Protein AF-A0A364NSW5-F1 (afdb_monomer)

Radius of gyration: 17.76 Å; Cα contacts (8 Å, |Δi|>4): 47; chains: 1; bounding box: 35×28×64 Å

Mean predicted aligned error: 7.39 Å

Foldseek 3Di:
DDLLVVLLVLLVVLLVVLVVLLVCLVVVHDDDCPVSVVSVVVSVVSLVVDDPVSNVVCVVSVVVSVVSVVVSVVSCCVRPPVPPPPVVVPPPD

Secondary structure (DSSP, 8-state):
--HHHHHHHHHHHHHHHHHHHHHHHHTT-----HHHHHHHHHHHHHHHTS-HHHHHHTHHHHHHHHHHHHHHHHHHHHHH-----GGGSSS--

Nearest PDB structures (foldseek):
  3h3m-assembly1_B  TM=5.173E-01  e=4.272E+00  Bordetella bronchiseptica

Sequence (93 aa):
MTGTDSVRQELEKAVSLVGTARRLLATGTMVDLAALEGKVKGICRSVIDLGLEDGKTLRSDMEALIADLDLLAADIRYRYDPEPDRQALDSEH

Organism: NCBI:txid2053833

Solvent-accessible surface area (backbone atoms only — not comparable to full-atom values): 5520 Å² total; per-residue (Å²): 132,54,74,61,60,55,50,50,54,52,49,55,52,49,46,51,50,47,56,49,48,44,53,37,47,74,74,67,42,88,74,84,56,66,68,56,53,56,48,52,54,51,48,55,51,54,46,69,74,39,55,72,72,58,39,58,73,43,46,68,60,51,54,51,45,50,54,51,51,53,52,43,52,50,57,48,37,63,73,78,54,62,73,75,72,74,72,73,73,74,76,82,125

pLDDT: mean 86.82, std 13.35, range [46.72, 96.31]

Structure (mmCIF, N/CA/C/O backbone):
data_AF-A0A364NSW5-F1
#
_entry.id   AF-A0A364NSW5-F1
#
loop_
_atom_site.group_PDB
_atom_site.id
_atom_site.type_symbol
_atom_site.label_atom_id
_atom_site.label_alt_id
_atom_site.label_comp_id
_atom_site.label_asym_id
_atom_site.label_entity_id
_atom_site.label_seq_id
_atom_site.pdbx_PDB_ins_code
_atom_site.Cartn_x
_atom_site.Cartn_y
_atom_site.Cartn_z
_atom_site.occupancy
_atom_site.B_iso_or_equiv
_atom_site.auth_seq_id
_atom_site.auth_comp_id
_atom_site.auth_asym_id
_atom_site.auth_atom_id
_atom_site.pdbx_PDB_model_num
ATOM 1 N N . MET A 1 1 ? -4.119 -1.373 22.994 1.00 56.31 1 MET A N 1
ATOM 2 C CA . MET A 1 1 ? -3.913 -0.908 21.609 1.00 56.31 1 MET A CA 1
ATOM 3 C C . MET A 1 1 ? -5.292 -0.778 20.996 1.00 56.31 1 MET A C 1
ATOM 5 O O . MET A 1 1 ? -6.024 -1.761 21.035 1.00 56.31 1 MET A O 1
ATOM 9 N N . THR A 1 2 ? -5.705 0.427 20.599 1.00 74.12 2 THR A N 1
ATOM 10 C CA . THR A 1 2 ? -7.035 0.623 19.995 1.00 74.12 2 THR A CA 1
ATOM 11 C C . THR A 1 2 ? -7.044 0.078 18.562 1.00 74.12 2 THR A C 1
ATOM 13 O O . THR A 1 2 ? -5.977 -0.120 17.974 1.00 74.12 2 THR A O 1
ATOM 16 N N . GLY A 1 3 ? -8.227 -0.187 17.995 1.00 83.25 3 GLY A N 1
ATOM 17 C CA . GLY A 1 3 ? -8.344 -0.618 16.594 1.00 83.25 3 GLY A CA 1
ATOM 18 C C . GLY A 1 3 ? -7.687 0.383 15.639 1.00 83.25 3 GLY A C 1
ATOM 19 O O . GLY A 1 3 ? -6.929 -0.007 14.755 1.00 83.25 3 GLY A O 1
ATOM 20 N N . THR A 1 4 ? -7.871 1.676 15.904 1.00 90.56 4 THR A N 1
ATOM 21 C CA . THR A 1 4 ? -7.287 2.793 15.152 1.00 90.56 4 THR A CA 1
ATOM 22 C C . THR A 1 4 ? -5.755 2.782 15.167 1.00 90.56 4 THR A C 1
ATOM 24 O O . THR A 1 4 ? -5.136 2.904 14.110 1.00 90.56 4 THR A O 1
ATOM 27 N N . ASP A 1 5 ? -5.121 2.559 16.327 1.00 91.62 5 ASP A N 1
ATOM 28 C CA . ASP A 1 5 ? -3.650 2.488 16.430 1.00 91.62 5 ASP A CA 1
ATOM 29 C C . ASP A 1 5 ? -3.071 1.323 15.620 1.00 91.62 5 ASP A C 1
ATOM 31 O O . ASP A 1 5 ? -2.006 1.443 15.013 1.00 91.62 5 ASP A O 1
ATOM 35 N N . SER A 1 6 ? -3.780 0.189 15.597 1.00 91.81 6 SER A N 1
ATOM 36 C CA . SER A 1 6 ? -3.376 -0.967 14.799 1.00 91.81 6 SER A CA 1
ATOM 37 C C . SER A 1 6 ? -3.435 -0.652 13.306 1.00 91.81 6 SER A C 1
ATOM 39 O O . SER A 1 6 ? -2.514 -1.002 12.575 1.00 91.81 6 SER A O 1
ATOM 41 N N . VAL A 1 7 ? -4.493 0.020 12.842 1.00 94.06 7 VAL A N 1
ATOM 42 C CA . VAL A 1 7 ? -4.625 0.393 11.426 1.00 94.06 7 VAL A CA 1
ATOM 43 C C . VAL A 1 7 ? -3.563 1.413 11.020 1.00 94.06 7 VAL A C 1
ATOM 45 O O . VAL A 1 7 ? -2.974 1.266 9.950 1.00 94.06 7 VAL A O 1
ATOM 48 N N . ARG A 1 8 ? -3.244 2.382 11.887 1.00 94.62 8 ARG A N 1
ATOM 49 C CA . ARG A 1 8 ? -2.159 3.343 11.640 1.00 94.62 8 ARG A CA 1
ATOM 50 C C . ARG A 1 8 ? -0.810 2.649 11.438 1.00 94.62 8 ARG A C 1
ATOM 52 O O . ARG A 1 8 ? -0.128 2.922 10.457 1.00 94.62 8 ARG A O 1
ATOM 59 N N . GLN A 1 9 ? -0.455 1.686 12.289 1.00 94.25 9 GLN A N 1
ATOM 60 C CA . GLN A 1 9 ? 0.780 0.911 12.097 1.00 94.25 9 GLN A CA 1
ATOM 61 C C . GLN A 1 9 ? 0.778 0.124 10.783 1.00 94.25 9 GLN A C 1
ATOM 63 O O . GLN A 1 9 ? 1.814 -0.031 10.131 1.00 94.25 9 GLN A O 1
ATOM 68 N N . GLU A 1 10 ? -0.374 -0.409 10.376 1.00 94.62 10 GLU A N 1
ATOM 69 C CA . GLU A 1 10 ? -0.469 -1.123 9.109 1.00 94.62 10 GLU A CA 1
ATOM 70 C C . GLU A 1 10 ? -0.294 -0.187 7.903 1.00 94.62 10 GLU A C 1
ATOM 72 O O . GLU A 1 10 ? 0.401 -0.586 6.961 1.00 94.62 10 GLU A O 1
ATOM 77 N N . LEU A 1 11 ? -0.833 1.038 7.972 1.00 95.19 11 LEU A N 1
ATOM 78 C CA . LEU A 1 11 ? -0.630 2.121 7.000 1.00 95.19 11 LEU A CA 1
ATOM 79 C C . LEU A 1 11 ? 0.846 2.527 6.898 1.00 95.19 11 LEU A C 1
ATOM 81 O O . LEU A 1 11 ? 1.399 2.519 5.800 1.00 95.19 11 LEU A O 1
ATOM 85 N N . GLU A 1 12 ? 1.520 2.776 8.022 1.00 93.81 12 GLU A N 1
ATOM 86 C CA . GLU A 1 12 ? 2.952 3.123 8.054 1.00 93.81 12 GLU A CA 1
ATOM 87 C C . GLU A 1 12 ? 3.820 2.045 7.387 1.00 93.81 12 GLU A C 1
ATOM 89 O O . GLU A 1 12 ? 4.716 2.330 6.587 1.00 93.81 12 GLU A O 1
ATOM 94 N N . LYS A 1 13 ? 3.518 0.770 7.658 1.00 94.12 13 LYS A N 1
ATOM 95 C CA . LYS A 1 13 ? 4.187 -0.359 7.000 1.00 94.12 13 LYS A CA 1
ATOM 96 C C . LYS A 1 13 ? 3.916 -0.386 5.492 1.00 94.12 13 LYS A C 1
ATOM 98 O O . LYS A 1 13 ? 4.816 -0.739 4.735 1.00 94.12 13 LYS A O 1
ATOM 103 N N . ALA A 1 14 ? 2.702 -0.054 5.045 1.00 95.75 14 ALA A N 1
ATOM 104 C CA . ALA A 1 14 ? 2.382 0.004 3.618 1.00 95.75 14 ALA A CA 1
ATOM 105 C C . ALA A 1 14 ? 3.178 1.114 2.920 1.00 95.75 14 ALA A C 1
ATOM 107 O O . ALA A 1 14 ? 3.833 0.838 1.919 1.00 95.75 14 ALA A O 1
ATOM 108 N N . VAL A 1 15 ? 3.228 2.313 3.505 1.00 94.19 15 VAL A N 1
ATOM 109 C CA . VAL A 1 15 ? 4.057 3.432 3.022 1.00 94.19 15 VAL A CA 1
ATOM 110 C C . VAL A 1 15 ? 5.531 3.023 2.918 1.00 94.19 15 VAL A C 1
ATOM 112 O O . VAL A 1 15 ? 6.179 3.241 1.894 1.00 94.19 15 VAL A O 1
ATOM 115 N N . SER A 1 16 ? 6.065 2.339 3.935 1.00 93.50 16 SER A N 1
ATOM 116 C CA . SER A 1 16 ? 7.447 1.839 3.916 1.00 93.50 16 SER A CA 1
ATOM 117 C C . SER A 1 16 ? 7.710 0.829 2.786 1.00 93.50 16 SER A C 1
ATOM 119 O O . SER A 1 16 ? 8.748 0.903 2.114 1.00 93.50 16 SER A O 1
ATOM 121 N N . LEU A 1 17 ? 6.768 -0.088 2.535 1.00 95.00 17 LEU A N 1
ATOM 122 C CA . LEU A 1 17 ? 6.857 -1.044 1.428 1.00 95.00 17 LEU A CA 1
ATOM 123 C C . LEU A 1 17 ? 6.813 -0.343 0.072 1.00 95.00 17 LEU A C 1
ATOM 125 O O . LEU A 1 17 ? 7.624 -0.674 -0.792 1.00 95.00 17 LEU A O 1
ATOM 129 N N . VAL A 1 18 ? 5.935 0.648 -0.103 1.00 96.19 18 VAL A N 1
ATOM 130 C CA . VAL A 1 18 ? 5.873 1.448 -1.333 1.00 96.19 18 VAL A CA 1
ATOM 131 C C . VAL A 1 18 ? 7.195 2.177 -1.562 1.00 96.19 18 VAL A C 1
ATOM 133 O O . VAL A 1 18 ? 7.791 2.051 -2.631 1.00 96.19 18 VAL A O 1
ATOM 136 N N . GLY A 1 19 ? 7.721 2.863 -0.545 1.00 94.06 19 GLY A N 1
ATOM 137 C CA . GLY A 1 19 ? 9.014 3.544 -0.636 1.00 94.06 19 GLY A CA 1
ATOM 138 C C . GLY A 1 19 ? 10.167 2.597 -0.990 1.00 94.06 19 GLY A C 1
ATOM 139 O O . GLY A 1 19 ? 11.044 2.946 -1.781 1.00 94.06 19 GLY A O 1
ATOM 140 N N . THR A 1 20 ? 10.153 1.376 -0.453 1.00 94.31 20 THR A N 1
ATOM 141 C CA . THR A 1 20 ? 11.143 0.341 -0.785 1.00 94.31 20 THR A CA 1
ATOM 142 C C . THR A 1 20 ? 10.987 -0.144 -2.226 1.00 94.31 20 THR A C 1
ATOM 144 O O . THR A 1 20 ? 11.976 -0.192 -2.957 1.00 94.31 20 THR A O 1
ATOM 147 N N . ALA A 1 21 ? 9.759 -0.437 -2.663 1.00 94.38 21 ALA A N 1
ATOM 148 C CA . ALA A 1 21 ? 9.456 -0.860 -4.027 1.00 94.38 21 ALA A CA 1
ATOM 149 C C .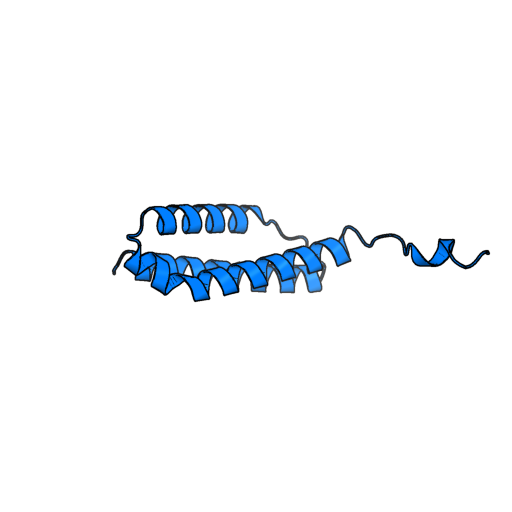 ALA A 1 21 ? 9.931 0.173 -5.056 1.00 94.38 21 ALA A C 1
ATOM 151 O O . ALA A 1 21 ? 10.625 -0.178 -6.007 1.00 94.38 21 ALA A O 1
ATOM 152 N N . ARG A 1 22 ? 9.651 1.458 -4.819 1.00 93.81 22 ARG A N 1
ATOM 153 C CA . ARG A 1 22 ? 10.092 2.556 -5.691 1.00 93.81 22 ARG A CA 1
ATOM 154 C C . ARG A 1 22 ? 11.614 2.640 -5.797 1.00 93.81 22 ARG A C 1
ATOM 156 O O . ARG A 1 22 ? 12.151 2.743 -6.897 1.00 93.81 22 ARG A O 1
ATOM 163 N N . ARG A 1 23 ? 12.335 2.526 -4.674 1.00 93.75 23 ARG A N 1
ATOM 164 C CA . ARG A 1 23 ? 13.812 2.512 -4.674 1.00 93.75 23 ARG A CA 1
ATOM 165 C C . ARG A 1 23 ? 14.374 1.330 -5.465 1.00 93.75 23 ARG A C 1
ATOM 167 O O . ARG A 1 23 ? 15.305 1.516 -6.241 1.00 93.75 23 ARG A O 1
ATOM 174 N N . LEU A 1 24 ? 13.804 0.139 -5.291 1.00 93.12 24 LEU A N 1
ATOM 175 C CA . LEU A 1 24 ? 14.218 -1.063 -6.020 1.00 93.12 24 LEU A CA 1
ATOM 176 C C . LEU A 1 24 ? 13.932 -0.946 -7.525 1.00 93.12 24 LEU A C 1
ATOM 178 O O . LEU A 1 24 ? 14.779 -1.297 -8.347 1.00 93.12 24 LEU A O 1
ATOM 182 N N . LEU A 1 25 ? 12.781 -0.388 -7.900 1.00 92.38 25 LEU A N 1
ATOM 183 C CA . LEU A 1 25 ? 12.459 -0.103 -9.299 1.00 92.38 25 LEU A CA 1
ATOM 184 C C . LEU A 1 25 ? 13.419 0.918 -9.914 1.00 92.38 25 LEU A C 1
ATOM 186 O O . LEU A 1 25 ? 13.832 0.744 -11.062 1.00 92.38 25 LEU A O 1
ATOM 190 N N . ALA A 1 26 ? 13.829 1.942 -9.161 1.00 90.25 26 ALA A N 1
ATOM 191 C CA . ALA A 1 26 ? 14.801 2.931 -9.624 1.00 90.25 26 ALA A CA 1
ATOM 192 C C . ALA A 1 26 ? 16.172 2.298 -9.931 1.00 90.25 26 ALA A C 1
ATOM 194 O O . ALA A 1 26 ? 16.815 2.672 -10.910 1.00 90.25 26 ALA A O 1
ATOM 195 N N . THR A 1 27 ? 16.592 1.282 -9.166 1.00 92.38 27 THR A N 1
ATOM 196 C CA . THR A 1 27 ? 17.829 0.520 -9.436 1.00 92.38 27 THR A CA 1
ATOM 197 C C . THR A 1 27 ? 17.672 -0.543 -10.524 1.00 92.38 27 THR A C 1
ATOM 199 O O . THR A 1 27 ? 18.641 -1.201 -10.887 1.00 92.38 27 THR A O 1
ATOM 202 N N . GLY A 1 28 ? 16.463 -0.726 -11.056 1.00 89.81 28 GLY A N 1
ATOM 203 C CA . GLY A 1 28 ? 16.152 -1.725 -12.073 1.00 89.81 28 GLY A CA 1
ATOM 204 C C . GLY A 1 28 ? 15.911 -3.134 -11.591 1.00 89.81 28 GLY A C 1
ATOM 205 O O . GLY A 1 28 ? 15.873 -4.063 -12.395 1.00 89.81 28 GLY A O 1
ATOM 206 N N . THR A 1 29 ? 15.677 -3.277 -10.296 1.00 92.31 29 THR A N 1
ATOM 207 C CA . THR A 1 29 ? 15.259 -4.531 -9.695 1.00 92.31 29 THR A CA 1
ATOM 208 C C . THR A 1 29 ? 13.778 -4.760 -9.993 1.00 92.31 29 THR A C 1
ATOM 210 O O . THR A 1 29 ? 12.956 -3.859 -9.817 1.00 92.31 29 THR A O 1
ATOM 213 N N . MET A 1 30 ? 13.419 -5.972 -10.428 1.00 88.25 30 MET A N 1
ATOM 214 C CA . MET A 1 30 ? 12.014 -6.381 -10.485 1.00 88.25 30 MET A CA 1
ATOM 215 C C . MET A 1 30 ? 11.453 -6.490 -9.068 1.00 88.25 30 MET A C 1
ATOM 217 O O . MET A 1 30 ? 12.101 -7.041 -8.178 1.00 88.25 30 MET A O 1
ATOM 221 N N . VAL A 1 31 ? 10.244 -5.977 -8.867 1.00 89.75 31 VAL A N 1
ATOM 222 C CA . VAL A 1 31 ? 9.580 -5.970 -7.563 1.00 89.75 31 VAL A CA 1
ATOM 223 C C . VAL A 1 31 ? 8.284 -6.757 -7.662 1.00 89.75 31 VAL A C 1
ATOM 225 O O . VAL A 1 31 ? 7.459 -6.483 -8.529 1.00 89.75 31 VAL A O 1
ATOM 228 N N . ASP A 1 32 ? 8.103 -7.715 -6.755 1.00 90.50 32 ASP A N 1
ATOM 229 C CA . ASP A 1 32 ? 6.816 -8.371 -6.538 1.00 90.50 32 ASP A CA 1
ATOM 230 C C . ASP A 1 32 ? 5.942 -7.496 -5.627 1.00 90.50 32 ASP A C 1
ATOM 232 O O . ASP A 1 32 ? 6.317 -7.172 -4.497 1.00 90.50 32 ASP A O 1
ATOM 236 N N . LEU A 1 33 ? 4.774 -7.100 -6.133 1.00 9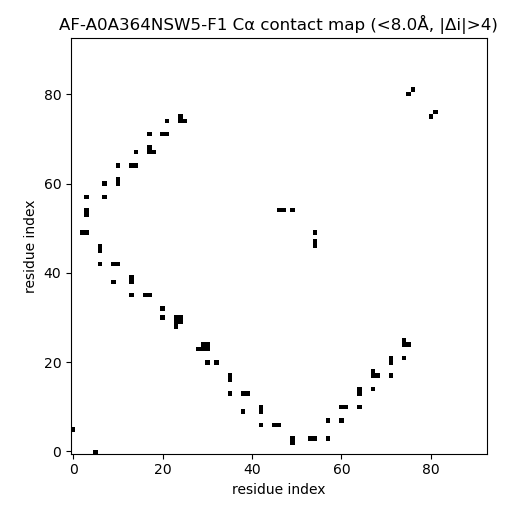2.62 33 LEU A N 1
ATOM 237 C CA . LEU A 1 33 ? 3.823 -6.241 -5.430 1.00 92.62 33 LEU A CA 1
ATOM 238 C C . LEU A 1 33 ? 2.700 -7.025 -4.738 1.00 92.62 33 LEU A C 1
ATOM 240 O O . LEU A 1 33 ? 1.866 -6.406 -4.078 1.00 92.62 33 LEU A O 1
ATOM 244 N N . ALA A 1 34 ? 2.685 -8.361 -4.808 1.00 93.50 34 ALA A N 1
ATOM 245 C CA . ALA A 1 34 ? 1.639 -9.179 -4.189 1.00 93.50 34 ALA A CA 1
ATOM 246 C C . ALA A 1 34 ? 1.529 -8.939 -2.672 1.00 93.50 34 ALA A C 1
ATOM 248 O O . ALA A 1 34 ? 0.431 -8.846 -2.117 1.00 93.50 34 ALA A O 1
ATOM 249 N N . ALA A 1 35 ? 2.668 -8.768 -1.991 1.00 90.19 35 ALA A N 1
ATOM 250 C CA . ALA A 1 35 ? 2.698 -8.453 -0.563 1.00 90.19 35 ALA A CA 1
ATOM 251 C C . ALA A 1 35 ? 2.094 -7.071 -0.251 1.00 90.19 35 ALA A C 1
ATOM 253 O O . ALA A 1 35 ? 1.375 -6.915 0.740 1.00 90.19 35 ALA A O 1
ATOM 254 N N . LEU A 1 36 ? 2.354 -6.075 -1.104 1.00 93.25 36 LEU A N 1
ATOM 255 C CA . LEU A 1 36 ? 1.783 -4.735 -0.976 1.00 93.25 36 LEU A CA 1
ATOM 256 C C . LEU A 1 36 ? 0.269 -4.765 -1.217 1.00 93.25 36 LEU A C 1
ATOM 258 O O . LEU A 1 36 ? -0.486 -4.214 -0.419 1.00 93.25 36 LEU A O 1
ATOM 262 N N . GLU A 1 37 ? -0.182 -5.461 -2.260 1.00 94.44 37 GLU A N 1
ATOM 263 C CA . GLU A 1 37 ? -1.604 -5.623 -2.571 1.00 94.44 37 GLU A CA 1
ATOM 264 C C . GLU A 1 37 ? -2.367 -6.266 -1.403 1.00 94.44 37 GLU A C 1
ATOM 266 O O . GLU A 1 37 ? -3.397 -5.748 -0.962 1.00 94.44 37 GLU A O 1
ATOM 271 N N . GLY A 1 38 ? -1.842 -7.369 -0.857 1.00 94.50 38 GLY A N 1
ATOM 272 C CA . GLY A 1 38 ? -2.438 -8.042 0.298 1.00 94.50 38 GLY A CA 1
ATOM 273 C C . GLY A 1 38 ? -2.538 -7.124 1.518 1.00 94.50 38 GLY A C 1
ATOM 274 O O . GLY A 1 38 ? -3.554 -7.114 2.218 1.00 94.50 38 GLY A O 1
ATOM 275 N N . LYS A 1 39 ? -1.517 -6.293 1.736 1.00 93.50 39 LYS A N 1
ATOM 276 C CA . LYS A 1 39 ? -1.476 -5.340 2.843 1.00 93.50 39 LYS A CA 1
ATOM 277 C C . LYS A 1 39 ? -2.490 -4.208 2.687 1.00 93.50 39 LYS A C 1
ATOM 279 O O . LYS A 1 39 ? -3.207 -3.914 3.641 1.00 93.50 39 LYS A O 1
ATOM 284 N N . VAL A 1 40 ? -2.604 -3.624 1.494 1.00 95.25 40 VAL A N 1
ATOM 285 C CA . VAL A 1 40 ? -3.608 -2.588 1.193 1.00 95.25 40 VAL A CA 1
ATOM 286 C C . VAL A 1 40 ? -5.022 -3.142 1.373 1.00 95.25 40 VAL A C 1
ATOM 288 O O . VAL A 1 40 ? -5.835 -2.522 2.054 1.00 95.25 40 VAL A O 1
ATOM 291 N N . LYS A 1 41 ? -5.302 -4.354 0.871 1.00 95.25 41 LYS A N 1
ATOM 292 C CA . LYS A 1 41 ? -6.592 -5.035 1.088 1.00 95.25 41 LYS A CA 1
ATOM 293 C C . LYS A 1 41 ? -6.915 -5.205 2.574 1.00 95.25 41 LYS A C 1
ATOM 295 O O . LYS A 1 41 ? -8.048 -4.951 2.987 1.00 95.25 41 LYS A O 1
ATOM 300 N N . 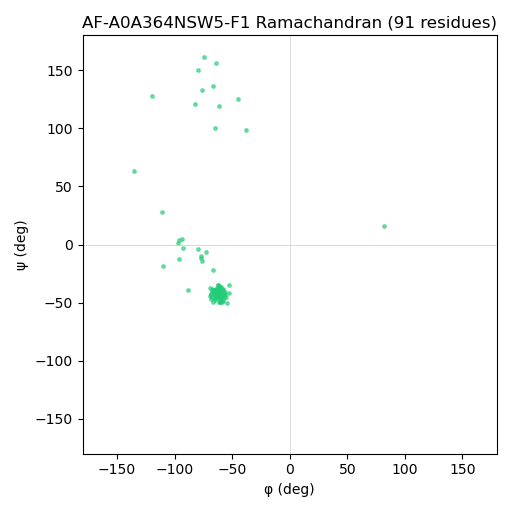GLY A 1 42 ? -5.927 -5.610 3.374 1.00 94.69 42 GLY A N 1
ATOM 301 C CA . GLY A 1 42 ? -6.066 -5.737 4.825 1.00 94.69 42 GLY A CA 1
ATOM 302 C C . GLY A 1 42 ? -6.410 -4.409 5.501 1.00 94.69 42 GLY A C 1
ATOM 303 O O . GLY A 1 42 ? -7.338 -4.355 6.302 1.00 94.69 42 GLY A O 1
ATOM 304 N N . ILE A 1 43 ? -5.720 -3.326 5.131 1.00 94.50 43 ILE A N 1
ATOM 305 C CA . ILE A 1 43 ? -5.986 -1.977 5.650 1.00 94.50 43 ILE A CA 1
ATOM 306 C C . ILE A 1 43 ? -7.401 -1.522 5.292 1.00 94.50 43 ILE A C 1
ATOM 308 O O . ILE A 1 43 ? -8.136 -1.104 6.181 1.00 94.50 43 ILE A O 1
ATOM 312 N N . CYS A 1 44 ? -7.811 -1.642 4.023 1.00 93.31 44 CYS A N 1
ATOM 313 C CA . CYS A 1 44 ? -9.151 -1.246 3.586 1.00 93.31 44 CYS A CA 1
ATOM 314 C C . CYS A 1 44 ? -10.242 -1.957 4.391 1.00 93.31 44 CYS A C 1
ATOM 316 O O . CYS A 1 44 ? -11.203 -1.320 4.814 1.00 93.31 44 CYS A O 1
ATOM 318 N N . ARG A 1 45 ? -10.078 -3.260 4.643 1.00 92.94 45 ARG A N 1
ATOM 319 C CA . ARG A 1 45 ? -11.028 -4.023 5.454 1.00 92.94 45 ARG A CA 1
ATOM 320 C C . ARG A 1 45 ? -11.061 -3.540 6.901 1.00 92.94 45 ARG A C 1
ATOM 322 O O . ARG A 1 45 ? -12.137 -3.259 7.409 1.00 92.94 45 ARG A O 1
ATOM 329 N N . SER A 1 46 ? -9.898 -3.361 7.521 1.00 92.81 46 SER A N 1
ATOM 330 C CA . SER A 1 46 ? -9.822 -2.869 8.896 1.00 92.81 46 SER A CA 1
ATOM 331 C C . SER A 1 46 ? -10.415 -1.467 9.053 1.00 92.81 46 SER A C 1
ATOM 333 O O . SER A 1 46 ? -11.045 -1.203 10.065 1.00 92.81 46 SER A O 1
ATOM 335 N N . VAL A 1 47 ? -10.256 -0.577 8.064 1.00 91.19 47 VAL A N 1
ATOM 336 C CA . VAL A 1 47 ? -10.868 0.765 8.079 1.00 91.19 47 VAL A CA 1
ATOM 337 C C . VAL A 1 47 ? -12.391 0.696 7.970 1.00 91.19 47 VAL A C 1
ATOM 339 O O . VAL A 1 47 ? -13.071 1.449 8.657 1.00 91.19 47 VAL A O 1
ATOM 342 N N . ILE A 1 48 ? -12.935 -0.199 7.139 1.00 89.81 48 ILE A N 1
ATOM 343 C CA . ILE A 1 48 ? -14.391 -0.408 7.027 1.00 89.81 48 ILE A CA 1
ATOM 344 C C . ILE A 1 48 ? -14.979 -0.905 8.353 1.00 89.81 48 ILE A C 1
ATOM 346 O O . ILE A 1 48 ? -16.093 -0.526 8.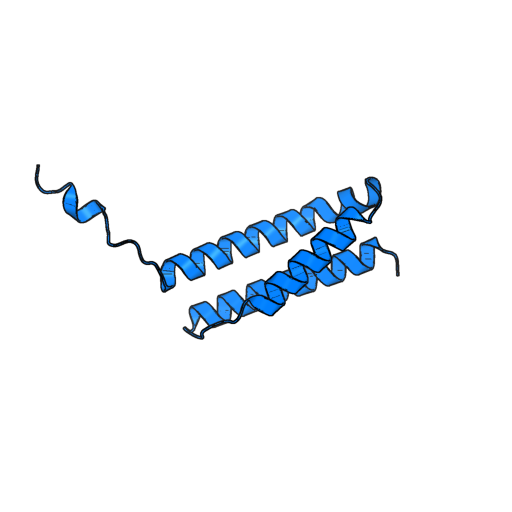709 1.00 89.81 48 ILE A O 1
ATOM 350 N N . ASP A 1 49 ? -14.220 -1.722 9.084 1.00 90.69 49 ASP A N 1
ATOM 351 C CA . ASP A 1 49 ? -14.625 -2.259 10.383 1.00 90.69 49 ASP A CA 1
ATOM 352 C C . ASP A 1 49 ? -14.499 -1.222 11.527 1.00 90.69 49 ASP A C 1
ATOM 354 O O . ASP A 1 49 ? -14.988 -1.464 12.634 1.00 90.69 49 ASP A O 1
ATOM 358 N N . LEU A 1 50 ? -13.873 -0.059 11.286 1.00 89.62 50 LEU A N 1
ATOM 359 C CA . LEU A 1 50 ? -13.816 1.044 12.249 1.00 89.62 50 LEU A CA 1
ATOM 360 C C . LEU A 1 50 ? -15.111 1.867 12.248 1.00 89.62 50 LEU A C 1
ATOM 362 O O . LEU A 1 50 ? -15.784 2.049 11.235 1.00 89.62 50 LEU A O 1
ATOM 366 N N . GLY A 1 51 ? -15.430 2.451 13.405 1.00 87.12 51 GLY A N 1
ATOM 367 C CA . GLY A 1 51 ? -16.475 3.467 13.495 1.00 87.12 51 GLY A CA 1
ATOM 368 C C . GLY A 1 51 ? -16.117 4.727 12.697 1.00 87.12 51 GLY A C 1
ATOM 369 O O . GLY A 1 51 ? -14.945 5.040 12.487 1.00 87.12 51 GLY A O 1
ATOM 370 N N . LEU A 1 52 ? -17.134 5.495 12.289 1.00 87.44 52 LEU A N 1
ATOM 371 C CA . LEU A 1 52 ? -16.969 6.702 11.465 1.00 87.44 52 LEU A CA 1
ATOM 372 C C . LEU A 1 52 ? -15.959 7.706 12.049 1.00 87.44 52 LEU A C 1
ATOM 374 O O . LEU A 1 52 ? -15.172 8.287 11.304 1.00 87.44 52 LEU A O 1
ATOM 378 N N . GLU A 1 53 ? -15.992 7.926 13.364 1.00 89.12 53 GLU A N 1
ATOM 379 C CA . GLU A 1 53 ? -15.109 8.890 14.029 1.00 89.12 53 GLU A CA 1
ATOM 380 C C . GLU A 1 53 ? -13.649 8.428 14.013 1.00 89.12 53 GLU A C 1
ATOM 382 O O . GLU A 1 53 ? -12.772 9.213 13.664 1.00 89.12 53 GLU A O 1
ATOM 387 N N . ASP A 1 54 ? -13.394 7.144 14.269 1.00 88.69 54 ASP A N 1
ATOM 388 C CA . ASP A 1 54 ? -12.056 6.556 14.176 1.00 88.69 54 ASP A CA 1
ATOM 389 C C . ASP A 1 54 ? -11.525 6.595 12.740 1.00 88.69 54 ASP A C 1
ATOM 391 O O . ASP A 1 54 ? -10.404 7.049 12.501 1.00 88.69 54 ASP A O 1
ATOM 395 N N . GLY A 1 55 ? -12.352 6.208 11.764 1.00 87.75 55 GLY A N 1
ATOM 396 C CA . GLY A 1 55 ? -11.990 6.239 10.347 1.00 87.75 55 GLY A CA 1
ATOM 397 C C . GLY A 1 55 ? -11.642 7.645 9.847 1.00 87.75 55 GLY A C 1
ATOM 398 O O . GLY A 1 55 ? -10.700 7.811 9.072 1.00 87.75 55 GLY A O 1
ATOM 399 N N . LYS A 1 56 ? -12.333 8.689 10.333 1.00 91.38 56 LYS A N 1
ATOM 400 C CA . LYS A 1 56 ? -12.005 10.087 9.994 1.00 91.38 56 LYS A CA 1
ATOM 401 C C . LYS A 1 56 ? -10.588 10.468 10.413 1.00 91.38 56 LYS A C 1
ATOM 403 O O . LYS A 1 56 ? -9.938 11.205 9.675 1.00 91.38 56 LYS A O 1
ATOM 408 N N . THR A 1 57 ? -10.104 9.9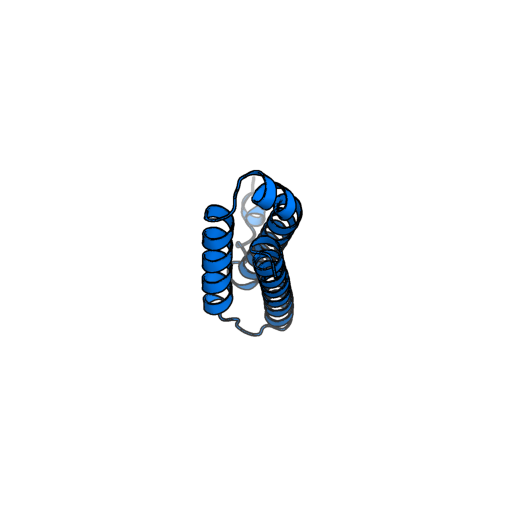67 11.551 1.00 93.44 57 THR A N 1
ATOM 409 C CA . THR A 1 57 ? -8.745 10.280 12.028 1.00 93.44 57 THR A CA 1
ATOM 410 C C . THR A 1 57 ? -7.647 9.705 11.134 1.00 93.44 57 THR A C 1
ATOM 412 O O . THR A 1 57 ? -6.542 10.236 11.123 1.00 93.44 57 THR A O 1
ATOM 415 N N . LEU A 1 58 ? -7.956 8.667 10.351 1.00 93.88 58 LEU A N 1
ATOM 416 C CA . LEU A 1 58 ? -7.017 7.994 9.449 1.00 93.88 58 LEU A CA 1
ATOM 417 C C . LEU A 1 58 ? -7.033 8.560 8.024 1.00 93.88 58 LEU A C 1
ATOM 419 O O . LEU A 1 58 ? -6.259 8.115 7.180 1.00 93.88 58 LEU A O 1
ATOM 423 N N . ARG A 1 59 ? -7.906 9.532 7.729 1.00 92.94 59 ARG A N 1
ATOM 424 C CA . ARG A 1 59 ? -8.077 10.074 6.372 1.00 92.94 59 ARG A CA 1
ATOM 425 C C . ARG A 1 59 ? -6.762 10.573 5.777 1.00 92.94 59 ARG A C 1
ATOM 427 O O . ARG A 1 59 ? -6.423 10.179 4.668 1.00 92.94 59 ARG A O 1
ATOM 434 N N . SER A 1 60 ? -6.031 11.400 6.523 1.00 93.19 60 SER A N 1
ATOM 435 C CA . SER A 1 60 ? -4.764 11.968 6.049 1.00 93.19 60 SER A CA 1
ATOM 436 C C . SER A 1 60 ? -3.724 10.880 5.765 1.00 93.19 60 SER A C 1
ATOM 438 O O . SER A 1 60 ? -2.985 10.982 4.791 1.00 93.19 60 SER A O 1
ATOM 440 N N . ASP A 1 61 ? -3.687 9.827 6.587 1.00 93.25 61 ASP A N 1
ATOM 441 C CA . ASP A 1 61 ? -2.763 8.703 6.410 1.00 93.25 61 ASP A CA 1
ATOM 442 C C . ASP A 1 61 ? -3.128 7.878 5.159 1.00 93.25 61 ASP A C 1
ATOM 444 O O . ASP A 1 61 ? -2.253 7.434 4.416 1.00 93.25 61 ASP A O 1
ATOM 448 N N . MET A 1 62 ? -4.427 7.704 4.881 1.00 94.44 62 MET A N 1
ATOM 449 C CA . MET A 1 62 ? -4.901 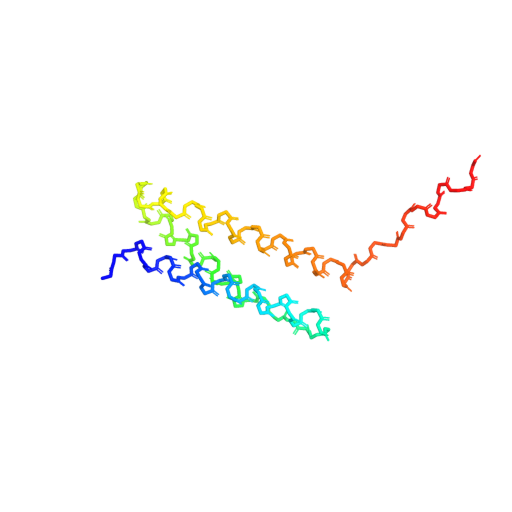7.043 3.661 1.00 94.44 62 MET A CA 1
ATOM 450 C C . MET A 1 62 ? -4.616 7.860 2.399 1.00 94.44 62 MET A C 1
ATOM 452 O O . MET A 1 62 ? -4.189 7.292 1.398 1.00 94.44 62 MET A O 1
ATOM 456 N N . GLU A 1 63 ? -4.834 9.174 2.439 1.00 95.19 63 GLU A N 1
ATOM 457 C CA . GLU A 1 63 ? -4.522 10.078 1.325 1.00 95.19 63 GLU A CA 1
ATOM 458 C C . GLU A 1 63 ? -3.025 10.043 0.988 1.00 95.19 63 GLU A C 1
ATOM 460 O O . GLU A 1 63 ? -2.662 9.959 -0.186 1.00 95.19 63 GLU A O 1
ATOM 465 N N . ALA A 1 64 ? -2.158 10.013 2.006 1.00 93.88 64 ALA A N 1
ATOM 466 C CA . ALA A 1 64 ? -0.717 9.861 1.817 1.00 93.88 64 ALA A CA 1
ATOM 467 C C . ALA A 1 64 ? -0.357 8.523 1.148 1.00 93.88 64 ALA A C 1
ATOM 469 O O . ALA A 1 64 ? 0.405 8.504 0.182 1.00 93.88 64 ALA A O 1
ATOM 470 N N . LEU A 1 65 ? -0.950 7.411 1.602 1.00 95.00 65 LEU A N 1
ATOM 471 C CA . LEU A 1 65 ? -0.721 6.102 0.984 1.00 95.00 65 LEU A CA 1
ATOM 472 C C . LEU A 1 65 ? -1.185 6.064 -0.481 1.00 95.00 65 LEU A C 1
ATOM 474 O O . LEU A 1 65 ? -0.501 5.476 -1.315 1.00 95.00 65 LEU A O 1
ATOM 478 N N . ILE A 1 66 ? -2.324 6.682 -0.808 1.00 96.00 66 ILE A N 1
ATOM 479 C CA . ILE A 1 66 ? -2.815 6.777 -2.192 1.00 96.00 66 ILE A CA 1
ATOM 480 C C . ILE A 1 66 ? -1.804 7.533 -3.060 1.00 96.00 66 ILE A C 1
ATOM 482 O O . ILE A 1 66 ? -1.411 7.025 -4.108 1.00 96.00 66 ILE A O 1
ATOM 486 N N . ALA A 1 67 ? -1.324 8.691 -2.598 1.00 95.50 67 ALA A N 1
ATOM 487 C CA . ALA A 1 67 ? -0.331 9.473 -3.330 1.00 95.50 67 ALA A CA 1
ATOM 488 C C . ALA A 1 67 ? 0.968 8.681 -3.577 1.00 95.50 67 ALA A C 1
ATOM 490 O O . ALA A 1 67 ? 1.518 8.709 -4.678 1.00 95.50 67 ALA A O 1
ATOM 491 N N . ASP A 1 68 ? 1.440 7.924 -2.585 1.00 94.44 68 ASP A N 1
ATOM 492 C CA . ASP A 1 68 ? 2.620 7.069 -2.739 1.00 94.44 68 ASP A CA 1
ATOM 493 C C . ASP A 1 68 ? 2.398 5.928 -3.747 1.00 94.44 68 ASP A C 1
ATOM 495 O O . ASP A 1 68 ? 3.300 5.610 -4.531 1.00 94.44 68 ASP A O 1
ATOM 499 N N . LEU A 1 69 ? 1.207 5.320 -3.756 1.00 96.31 69 LEU A N 1
ATOM 500 C CA . LEU A 1 69 ? 0.829 4.287 -4.726 1.00 96.31 69 LEU A CA 1
ATOM 501 C C . LEU A 1 69 ? 0.747 4.844 -6.153 1.00 96.31 69 LEU A C 1
ATOM 503 O O . LEU A 1 69 ? 1.203 4.178 -7.084 1.00 96.31 69 LEU A O 1
ATOM 507 N N . ASP A 1 70 ? 0.232 6.061 -6.331 1.00 96.31 70 ASP A N 1
ATOM 508 C CA . ASP A 1 70 ? 0.190 6.734 -7.633 1.00 96.31 70 ASP A CA 1
ATOM 509 C C . ASP A 1 70 ? 1.599 7.016 -8.168 1.00 96.31 70 ASP A C 1
ATOM 511 O O . ASP A 1 70 ? 1.883 6.779 -9.346 1.00 96.31 70 ASP A O 1
ATOM 515 N N . LEU A 1 71 ? 2.514 7.451 -7.296 1.00 94.56 71 LEU A N 1
ATOM 516 C CA . LEU A 1 71 ? 3.921 7.627 -7.655 1.00 94.56 71 LEU A CA 1
ATOM 517 C C . LEU A 1 71 ? 4.579 6.297 -8.042 1.00 94.56 71 LEU A C 1
ATOM 519 O O . LEU A 1 71 ? 5.294 6.237 -9.039 1.00 94.56 71 LEU A O 1
ATOM 523 N N . LEU A 1 72 ? 4.312 5.219 -7.300 1.00 94.81 72 LEU A N 1
ATOM 524 C CA . LEU A 1 72 ? 4.794 3.884 -7.658 1.00 94.81 72 LEU A CA 1
ATOM 525 C C . LEU A 1 72 ? 4.250 3.433 -9.022 1.00 94.81 72 LEU A C 1
ATOM 527 O O . LEU A 1 72 ? 5.002 2.897 -9.834 1.00 94.81 72 LEU A O 1
ATOM 531 N N . ALA A 1 73 ? 2.967 3.666 -9.301 1.00 93.94 73 ALA A N 1
ATOM 532 C CA . ALA A 1 73 ? 2.370 3.343 -10.593 1.00 93.94 73 ALA A CA 1
ATOM 533 C C . ALA A 1 73 ? 3.020 4.136 -11.740 1.00 93.94 73 ALA A C 1
ATOM 535 O O . ALA A 1 73 ? 3.270 3.572 -12.806 1.00 93.94 73 ALA A O 1
ATOM 536 N N . ALA A 1 74 ? 3.332 5.417 -11.524 1.00 93.25 74 ALA A N 1
ATOM 537 C CA . ALA A 1 74 ? 4.065 6.234 -12.489 1.00 93.25 74 ALA A CA 1
ATOM 538 C C . ALA A 1 74 ? 5.484 5.693 -12.743 1.00 93.25 74 ALA A C 1
ATOM 540 O O . ALA A 1 74 ? 5.872 5.542 -13.902 1.00 93.25 74 ALA A O 1
ATOM 541 N N . ASP A 1 75 ? 6.217 5.319 -11.687 1.00 91.94 75 ASP A N 1
ATOM 542 C CA . ASP A 1 75 ? 7.562 4.731 -11.789 1.00 91.94 75 ASP A CA 1
ATOM 543 C C . ASP A 1 75 ? 7.548 3.406 -12.584 1.00 91.94 75 ASP A C 1
ATOM 545 O O . ASP A 1 75 ? 8.449 3.138 -13.384 1.00 91.94 75 ASP A O 1
ATOM 549 N N . ILE A 1 76 ? 6.508 2.581 -12.405 1.00 91.94 76 ILE A N 1
ATOM 550 C CA . ILE A 1 76 ? 6.309 1.333 -13.161 1.00 91.94 76 ILE A CA 1
ATOM 551 C C . ILE A 1 76 ? 6.042 1.630 -14.638 1.00 91.94 76 ILE A C 1
ATOM 553 O O . ILE A 1 76 ? 6.699 1.037 -15.495 1.00 91.94 76 ILE A O 1
ATOM 557 N N . ARG A 1 77 ? 5.111 2.545 -14.948 1.00 90.06 77 ARG A N 1
ATOM 558 C CA . ARG A 1 77 ? 4.788 2.918 -16.338 1.00 90.06 77 ARG A CA 1
ATOM 559 C C . ARG A 1 77 ? 6.016 3.448 -17.061 1.00 90.06 77 ARG A C 1
ATOM 561 O O . ARG A 1 77 ? 6.368 2.915 -18.102 1.00 90.06 77 ARG A O 1
ATOM 568 N N . TYR A 1 78 ? 6.734 4.393 -16.456 1.00 87.00 78 TYR A N 1
ATOM 569 C CA . TYR A 1 78 ? 7.957 4.954 -17.033 1.00 87.00 78 TYR A CA 1
ATOM 570 C C . TYR A 1 78 ? 8.981 3.878 -17.426 1.00 87.00 78 TYR A C 1
ATOM 572 O O . TYR A 1 78 ? 9.695 4.017 -18.416 1.00 87.00 78 TYR A O 1
ATOM 580 N N . ARG A 1 79 ? 9.060 2.792 -16.649 1.00 81.94 79 ARG A N 1
ATOM 581 C CA . ARG A 1 79 ? 10.058 1.744 -16.852 1.00 81.94 79 ARG A CA 1
ATOM 582 C C . ARG A 1 79 ? 9.623 0.641 -17.819 1.00 81.94 79 ARG A C 1
ATOM 584 O O . ARG A 1 79 ? 10.468 0.135 -18.553 1.00 81.94 79 ARG A O 1
ATOM 591 N N . TYR A 1 80 ? 8.361 0.221 -17.769 1.00 80.19 80 TYR A N 1
ATOM 592 C CA . TYR A 1 80 ? 7.874 -0.966 -18.487 1.00 80.19 80 TYR A CA 1
ATOM 593 C C . TYR A 1 80 ? 6.944 -0.651 -19.658 1.00 80.19 80 TYR A C 1
ATOM 595 O O . TYR A 1 80 ? 6.773 -1.503 -20.525 1.00 80.19 80 TYR A O 1
ATOM 603 N N . ASP A 1 81 ? 6.376 0.550 -19.692 1.00 70.62 81 ASP A N 1
ATOM 604 C 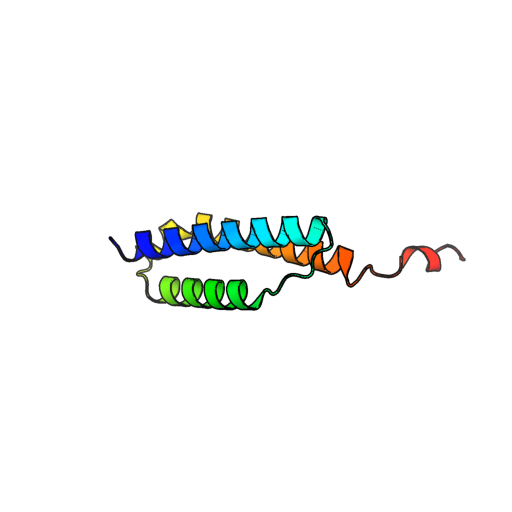CA . ASP A 1 81 ? 5.537 1.048 -20.778 1.00 70.62 81 ASP A CA 1
ATOM 605 C C . ASP A 1 81 ? 5.944 2.491 -21.115 1.00 70.62 81 ASP A C 1
ATOM 607 O O . ASP A 1 81 ? 5.185 3.435 -20.870 1.00 70.62 81 ASP A O 1
ATOM 611 N N . PRO A 1 82 ? 7.190 2.707 -21.589 1.00 62.03 82 PRO A N 1
ATOM 612 C CA . PRO A 1 82 ? 7.543 3.991 -22.155 1.00 62.03 82 PRO A CA 1
ATOM 613 C C . PRO A 1 82 ? 6.692 4.139 -23.414 1.00 62.03 82 PRO A C 1
ATOM 615 O O . PRO A 1 82 ? 6.996 3.514 -24.432 1.00 62.03 82 PRO A O 1
ATOM 618 N N . GLU A 1 83 ? 5.597 4.902 -23.334 1.00 60.97 83 GLU A N 1
ATOM 619 C CA . GLU A 1 83 ? 4.817 5.253 -24.519 1.00 60.97 83 GLU A CA 1
ATOM 620 C C . GLU A 1 83 ? 5.804 5.662 -25.623 1.00 60.97 83 GLU A C 1
ATOM 622 O O . GLU A 1 83 ? 6.664 6.520 -25.382 1.00 60.97 83 GLU A O 1
ATOM 627 N N . PRO A 1 84 ? 5.748 5.041 -26.815 1.00 54.34 84 PRO A N 1
ATOM 628 C CA . PRO A 1 84 ? 6.543 5.514 -27.927 1.00 54.34 84 PRO A CA 1
ATOM 629 C C . PRO A 1 84 ? 6.076 6.935 -28.210 1.00 54.34 84 PRO A C 1
ATOM 631 O O . PRO A 1 84 ? 4.896 7.161 -28.472 1.00 54.34 84 PRO A O 1
ATOM 634 N N . ASP A 1 85 ? 7.011 7.870 -28.079 1.00 57.66 85 ASP A N 1
ATOM 635 C CA . ASP A 1 85 ? 6.834 9.305 -28.242 1.00 57.66 85 ASP A CA 1
ATOM 636 C C . ASP A 1 85 ? 5.869 9.639 -29.395 1.00 57.66 85 ASP A C 1
ATOM 638 O O . ASP A 1 85 ? 6.220 9.606 -30.578 1.00 57.66 85 ASP A O 1
ATOM 642 N N . ARG A 1 86 ? 4.606 9.921 -29.050 1.00 54.69 86 ARG A N 1
ATOM 643 C CA . ARG A 1 86 ? 3.541 10.205 -30.021 1.00 54.69 86 ARG A CA 1
ATOM 644 C C . ARG A 1 86 ? 3.719 11.585 -30.666 1.00 54.69 86 ARG A C 1
ATOM 646 O O . ARG A 1 86 ? 3.011 11.886 -31.621 1.00 54.69 86 ARG A O 1
ATOM 653 N N . GLN A 1 87 ? 4.683 12.392 -30.200 1.00 55.09 87 GLN A N 1
ATOM 654 C CA . GLN A 1 87 ? 5.011 13.707 -30.764 1.00 55.09 87 GLN A CA 1
ATOM 655 C C . GLN A 1 87 ? 5.823 13.629 -32.069 1.00 55.09 87 GLN A C 1
ATOM 657 O O . GLN A 1 87 ? 5.910 14.624 -32.786 1.00 55.09 87 GLN A O 1
ATOM 662 N N . ALA A 1 88 ? 6.360 12.460 -32.443 1.00 54.56 88 ALA A N 1
ATOM 663 C CA . ALA A 1 88 ? 7.090 12.295 -33.705 1.00 54.56 88 ALA A CA 1
ATOM 664 C C . ALA A 1 88 ? 6.187 12.223 -34.957 1.00 54.56 88 ALA A C 1
ATOM 666 O O . ALA A 1 88 ? 6.692 12.350 -36.068 1.00 54.56 88 ALA A O 1
ATOM 667 N N . LEU A 1 89 ? 4.869 12.028 -34.804 1.00 54.69 89 LEU A N 1
ATOM 668 C CA . LEU A 1 89 ? 3.935 11.855 -35.932 1.00 54.69 89 LEU A CA 1
ATOM 669 C C . LEU A 1 89 ? 3.215 13.146 -36.360 1.00 54.69 89 LEU A C 1
ATOM 671 O O . LEU A 1 89 ? 2.652 13.182 -37.449 1.00 54.69 89 LEU A O 1
ATOM 675 N N . ASP A 1 90 ? 3.278 14.212 -35.556 1.00 51.34 90 ASP A N 1
ATOM 676 C CA . ASP A 1 90 ? 2.617 15.495 -35.854 1.00 51.34 90 ASP A CA 1
ATOM 677 C C . ASP A 1 90 ? 3.559 16.525 -36.519 1.00 51.34 90 ASP A C 1
ATOM 679 O O . ASP A 1 90 ? 3.162 17.660 -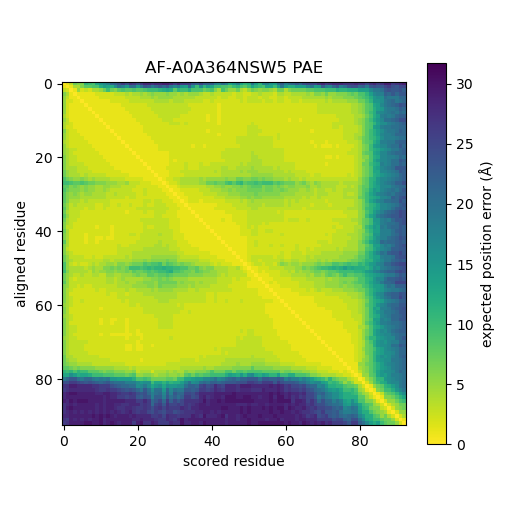36.767 1.00 51.34 90 ASP A O 1
ATOM 683 N N . SER A 1 91 ? 4.810 16.151 -36.823 1.00 57.12 91 SER A N 1
ATOM 684 C CA . SER A 1 91 ? 5.813 17.046 -37.439 1.00 57.12 91 SER A CA 1
ATOM 685 C C . SER A 1 91 ? 5.884 16.971 -38.977 1.00 57.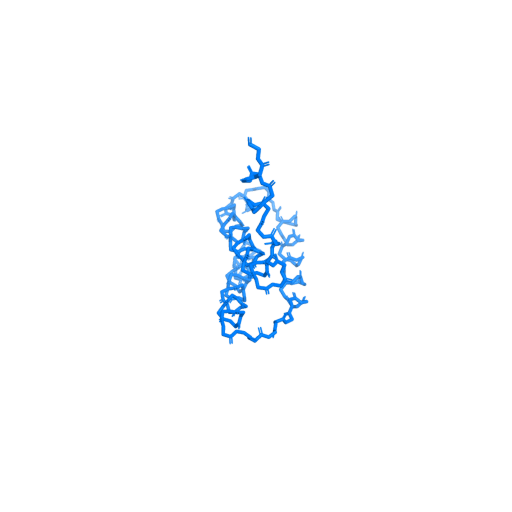12 91 SER A C 1
ATOM 687 O O . SER A 1 91 ? 6.752 17.607 -39.571 1.00 57.12 91 SER A O 1
ATOM 689 N N . GLU A 1 92 ? 5.000 16.207 -39.634 1.00 55.69 92 GLU A N 1
ATOM 690 C CA . GLU A 1 92 ? 4.964 16.052 -41.104 1.00 55.69 92 GLU A CA 1
ATOM 691 C C . GLU A 1 92 ? 3.736 16.702 -41.788 1.00 55.69 92 GLU A C 1
ATOM 693 O O . GLU A 1 92 ? 3.323 16.272 -42.869 1.00 55.69 92 GLU A O 1
ATOM 698 N N . HIS A 1 93 ? 3.153 17.763 -41.219 1.00 46.72 93 HIS A N 1
ATOM 699 C CA . HIS A 1 93 ? 2.158 18.589 -41.926 1.00 46.72 93 HIS A CA 1
ATOM 700 C C . HIS A 1 93 ? 2.420 20.086 -41.770 1.00 46.72 93 HIS A C 1
ATOM 702 O O . HIS A 1 93 ? 2.058 20.832 -42.709 1.00 46.72 93 HIS A O 1
#